Protein AF-A0AAE1YDY1-F1 (afdb_monomer_lite)

Foldseek 3Di:
DQPPQLQQSDHHDDLCCLCPVPPLNPVLVVVLPDDNVQQPPDDDAPVVSLVSNPVRDDPVVSVSSLLSSVLSVVVSVCCVPVVDDNDSVVSCVVRPPDPDDCNVVVPPPPPSVVVCCVPGPDDPDDD

pLDDT: mean 77.12, std 18.6, range [31.98, 95.12]

Sequence (127 aa):
MPPGCLLCGSEIEDSRHVILDCSFARQTWALSNIPWCKINCWNDSVADWLRSLKSSLDTEHFERATTVAWALWRHRNKVLFEQYATCLLLFYSKHFTSWNLNVLLSNLRCFKWVWIFLMFGGNLGGM

Structure (mmCIF, N/CA/C/O backbone):
data_AF-A0AAE1YDY1-F1
#
_entry.id   AF-A0AAE1YDY1-F1
#
loop_
_atom_site.group_PDB
_atom_site.id
_atom_site.type_symbol
_atom_site.label_atom_id
_atom_site.label_alt_id
_atom_site.label_comp_id
_atom_site.label_asym_id
_atom_site.label_entity_id
_atom_site.label_seq_id
_atom_site.pdbx_PDB_ins_code
_atom_site.Cartn_x
_atom_site.Cartn_y
_atom_site.Cartn_z
_atom_site.occupancy
_atom_site.B_iso_or_equiv
_atom_site.auth_seq_id
_atom_site.auth_comp_id
_atom_site.auth_asym_id
_atom_site.auth_atom_id
_atom_site.pdbx_PDB_model_num
ATOM 1 N N . MET A 1 1 ? -4.282 -1.663 22.339 1.00 54.34 1 MET A N 1
ATOM 2 C CA . MET A 1 1 ? -4.296 -1.795 20.866 1.00 54.34 1 MET A CA 1
ATOM 3 C C . MET A 1 1 ? -5.629 -2.426 20.487 1.00 54.34 1 MET A C 1
ATOM 5 O O . MET A 1 1 ? -6.069 -3.273 21.260 1.00 54.34 1 MET A O 1
ATOM 9 N N . PRO A 1 2 ? -6.317 -1.988 19.418 1.00 60.44 2 PRO A N 1
ATOM 10 C CA . PRO A 1 2 ? -7.547 -2.650 18.986 1.00 60.44 2 PRO A CA 1
ATOM 11 C C . PRO A 1 2 ? -7.269 -4.140 18.718 1.00 60.44 2 PRO A C 1
ATOM 13 O O . PRO A 1 2 ? -6.148 -4.466 18.324 1.00 60.44 2 PRO A O 1
ATOM 16 N N . PRO A 1 3 ? -8.246 -5.040 18.921 1.00 72.94 3 PRO A N 1
ATOM 17 C CA . PRO A 1 3 ? -8.044 -6.478 18.732 1.00 72.94 3 PRO A CA 1
ATOM 18 C C . PRO A 1 3 ? -7.831 -6.885 17.262 1.00 72.94 3 PRO A C 1
ATOM 20 O O . PRO A 1 3 ? -7.510 -8.038 17.002 1.00 72.94 3 PRO A O 1
ATOM 23 N N . GLY A 1 4 ? -7.981 -5.955 16.311 1.00 85.88 4 GLY A N 1
ATOM 24 C CA . GLY A 1 4 ? -7.781 -6.189 14.884 1.00 85.88 4 GLY A CA 1
ATOM 25 C C . GLY A 1 4 ? -7.454 -4.907 14.113 1.00 85.88 4 GLY A C 1
ATOM 26 O O . GLY A 1 4 ? -7.345 -3.821 14.687 1.00 85.88 4 GLY A O 1
ATOM 27 N N . CYS A 1 5 ? -7.285 -5.038 12.800 1.00 91.69 5 CYS A N 1
ATOM 28 C CA . CYS A 1 5 ? -6.908 -3.953 11.904 1.00 91.69 5 CYS A CA 1
ATOM 29 C C . CYS A 1 5 ? -7.930 -2.821 11.907 1.00 91.69 5 CYS A C 1
ATOM 31 O O . CYS A 1 5 ? -9.130 -3.038 11.761 1.00 91.69 5 CYS A O 1
ATOM 33 N N . LEU A 1 6 ? -7.439 -1.587 11.980 1.00 89.25 6 LEU A N 1
ATOM 34 C CA . LEU A 1 6 ? -8.277 -0.391 12.005 1.00 89.25 6 LEU A CA 1
ATOM 35 C C . LEU A 1 6 ? -9.062 -0.170 10.713 1.00 89.25 6 LEU A C 1
ATOM 37 O O . LEU A 1 6 ? -10.041 0.564 10.730 1.00 89.25 6 LEU A O 1
ATOM 41 N N . LEU A 1 7 ? -8.626 -0.767 9.600 1.00 90.75 7 LEU A N 1
ATOM 42 C CA . LEU A 1 7 ? -9.266 -0.605 8.297 1.00 90.75 7 LEU A CA 1
ATOM 43 C C . LEU A 1 7 ? -10.364 -1.643 8.035 1.00 90.75 7 LEU A C 1
ATOM 45 O O . LEU A 1 7 ? -11.422 -1.277 7.531 1.00 90.75 7 LEU A O 1
ATOM 49 N N . CYS A 1 8 ? -10.122 -2.923 8.344 1.00 91.94 8 CYS A N 1
ATOM 50 C CA . CYS A 1 8 ? -11.082 -4.006 8.079 1.00 91.94 8 CYS A CA 1
ATOM 51 C C . CYS A 1 8 ? -11.820 -4.514 9.323 1.00 91.94 8 CYS A C 1
ATOM 53 O O . CYS A 1 8 ? -12.866 -5.138 9.187 1.00 91.94 8 CYS A O 1
ATOM 55 N N . GLY A 1 9 ? -11.284 -4.272 10.520 1.00 88.81 9 GLY A N 1
ATOM 56 C CA . GLY A 1 9 ? -11.853 -4.708 11.794 1.00 88.81 9 GLY A CA 1
ATOM 57 C C . GLY A 1 9 ? -11.735 -6.205 12.101 1.00 88.81 9 GLY A C 1
ATOM 58 O O . GLY A 1 9 ? -12.293 -6.628 13.107 1.00 88.81 9 GLY A O 1
ATOM 59 N N . SER A 1 10 ? -11.066 -7.011 11.265 1.00 85.50 10 SER A N 1
ATOM 60 C CA . SER A 1 10 ? -11.101 -8.484 11.372 1.00 85.50 10 SER A CA 1
ATOM 61 C C . SER A 1 10 ? -9.784 -9.114 11.829 1.00 85.50 10 SER A C 1
ATOM 63 O O . SER A 1 10 ? -9.746 -9.764 12.866 1.00 85.50 10 SER A O 1
ATOM 65 N N . GLU A 1 11 ? -8.712 -8.937 11.059 1.00 88.00 11 GLU A N 1
ATOM 66 C CA . GLU A 1 11 ? -7.445 -9.653 11.268 1.00 88.00 11 GLU A CA 1
ATOM 67 C C . GLU A 1 11 ? -6.484 -8.879 12.171 1.00 88.00 11 GLU A C 1
ATOM 69 O O . GLU A 1 11 ? -6.612 -7.661 12.328 1.00 88.00 11 GLU A O 1
ATOM 74 N N . ILE A 1 12 ? -5.474 -9.571 12.707 1.00 88.69 12 ILE A N 1
ATOM 75 C CA . ILE A 1 12 ? -4.365 -8.931 13.422 1.00 88.69 12 ILE A CA 1
ATOM 76 C C . ILE A 1 12 ? -3.664 -7.944 12.487 1.00 88.69 12 ILE A C 1
ATOM 78 O O . ILE A 1 12 ? -3.386 -8.226 11.322 1.00 88.69 12 ILE A O 1
ATOM 82 N N . GLU A 1 13 ? -3.395 -6.754 13.012 1.00 88.94 13 GLU A N 1
ATOM 83 C CA . GLU A 1 13 ? -2.774 -5.697 12.236 1.00 88.94 13 GLU A CA 1
ATOM 84 C C . GLU A 1 13 ? -1.250 -5.826 12.221 1.00 88.94 13 GLU A C 1
ATOM 86 O O . GLU A 1 13 ? -0.595 -5.645 13.247 1.00 88.94 13 GLU A O 1
ATOM 91 N N . ASP A 1 14 ? -0.691 -6.037 11.032 1.00 89.75 14 ASP A N 1
ATOM 92 C CA . ASP A 1 14 ? 0.722 -5.821 10.736 1.00 89.75 14 ASP A CA 1
ATOM 93 C C . ASP A 1 14 ? 0.899 -5.013 9.434 1.00 89.75 14 ASP A C 1
ATOM 95 O O . ASP A 1 14 ? -0.067 -4.645 8.754 1.00 89.75 14 ASP A O 1
ATOM 99 N N . SER A 1 15 ? 2.146 -4.686 9.087 1.00 89.81 15 SER A N 1
ATOM 100 C CA . SER A 1 15 ? 2.444 -3.890 7.892 1.00 89.81 15 SER A CA 1
ATOM 101 C C . SER A 1 15 ? 2.015 -4.561 6.593 1.00 89.81 15 SER A C 1
ATOM 103 O O . SER A 1 15 ? 1.511 -3.876 5.700 1.00 89.81 15 SER A O 1
ATOM 105 N N . ARG A 1 16 ? 2.184 -5.881 6.488 1.00 91.88 16 ARG A N 1
ATOM 106 C CA . ARG A 1 16 ? 1.797 -6.636 5.299 1.00 91.88 16 ARG A CA 1
ATOM 107 C C . ARG A 1 16 ? 0.276 -6.672 5.182 1.00 91.88 16 ARG A C 1
ATOM 109 O O . ARG A 1 16 ? -0.253 -6.421 4.103 1.00 91.88 16 ARG A O 1
ATOM 116 N N . HIS A 1 17 ? -0.433 -6.874 6.285 1.00 92.94 17 HIS A N 1
ATOM 117 C CA . HIS A 1 17 ? -1.881 -6.833 6.333 1.00 92.94 17 HIS A CA 1
ATOM 118 C C . HIS A 1 17 ? -2.400 -5.469 5.878 1.00 92.94 17 HIS A C 1
ATOM 120 O O . HIS A 1 17 ? -3.151 -5.392 4.913 1.00 92.94 17 HIS A O 1
ATOM 126 N N . VAL A 1 18 ? -1.959 -4.371 6.498 1.00 92.81 18 VAL A N 1
ATOM 127 C CA . VAL A 1 18 ? -2.446 -3.019 6.159 1.00 92.81 18 VAL A CA 1
ATOM 128 C C . VAL A 1 18 ? -2.201 -2.664 4.689 1.00 92.81 18 VAL A C 1
ATOM 130 O O . VAL A 1 18 ? -3.020 -1.967 4.089 1.00 92.81 18 VAL A O 1
ATOM 133 N N . ILE A 1 19 ? -1.096 -3.133 4.102 1.00 93.50 19 ILE A N 1
ATOM 134 C CA . ILE A 1 19 ? -0.709 -2.774 2.733 1.00 93.50 19 ILE A CA 1
ATOM 135 C C . ILE A 1 19 ? -1.234 -3.766 1.686 1.00 93.50 19 ILE A C 1
ATOM 137 O O . ILE A 1 19 ? -1.532 -3.334 0.576 1.00 93.50 19 ILE A O 1
ATOM 141 N N . LEU A 1 20 ? -1.382 -5.056 1.997 1.00 94.19 20 LEU A N 1
ATOM 142 C CA . LEU A 1 20 ? -1.731 -6.111 1.036 1.00 94.19 20 LEU A CA 1
ATOM 143 C C . LEU A 1 20 ? -2.942 -6.946 1.464 1.00 94.19 20 LEU A C 1
ATOM 145 O O . LEU A 1 20 ? -3.917 -7.029 0.715 1.00 94.19 20 LEU A O 1
ATOM 149 N N . ASP A 1 2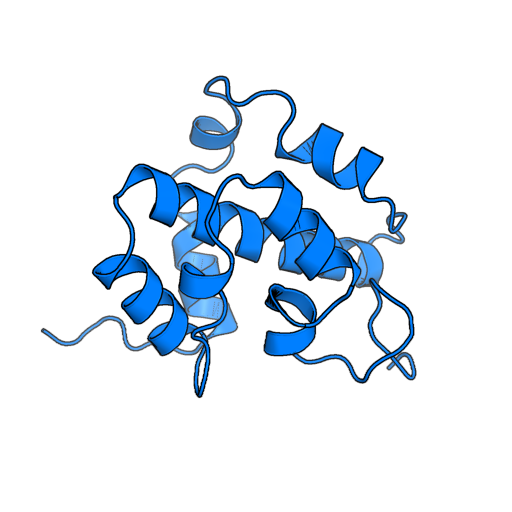1 ? -2.895 -7.571 2.643 1.00 94.12 21 ASP A N 1
ATOM 150 C CA . ASP A 1 21 ? -3.862 -8.624 2.998 1.00 94.12 21 ASP A CA 1
ATOM 151 C C . ASP A 1 21 ? -5.166 -8.092 3.618 1.00 94.12 21 ASP A C 1
ATOM 153 O O . ASP A 1 21 ? -6.128 -8.834 3.818 1.00 94.12 21 ASP A O 1
ATOM 157 N N . CYS A 1 22 ? -5.251 -6.801 3.907 1.00 95.12 22 CYS A N 1
ATOM 158 C CA . CYS A 1 22 ? -6.469 -6.160 4.370 1.00 95.12 22 CYS A CA 1
ATOM 159 C C . CYS A 1 22 ? -7.515 -6.170 3.250 1.00 95.12 22 CYS A C 1
ATOM 161 O O . CYS A 1 22 ? -7.213 -5.868 2.096 1.00 95.12 22 CYS A O 1
ATOM 163 N N . SER A 1 23 ? -8.778 -6.471 3.568 1.00 94.75 23 SER A N 1
ATOM 164 C CA . SER A 1 23 ? -9.866 -6.410 2.579 1.00 94.75 23 SER A CA 1
ATOM 165 C C . SER A 1 23 ? -9.987 -5.017 1.947 1.00 94.75 23 SER A C 1
ATOM 167 O O . SER A 1 23 ? -10.193 -4.911 0.738 1.00 94.75 23 SER A O 1
ATOM 169 N N . PHE A 1 24 ? -9.759 -3.961 2.734 1.00 94.50 24 PHE A N 1
ATOM 170 C CA . PHE A 1 24 ? -9.672 -2.578 2.261 1.00 94.50 24 PHE A CA 1
ATOM 171 C C . PHE A 1 24 ? -8.493 -2.370 1.295 1.00 94.50 24 PHE A C 1
ATOM 173 O O . PHE A 1 24 ? -8.643 -1.732 0.249 1.00 94.50 24 PHE A O 1
ATOM 180 N N . ALA A 1 25 ? -7.327 -2.942 1.612 1.00 94.69 25 ALA A N 1
ATOM 181 C CA . ALA A 1 25 ? -6.150 -2.879 0.751 1.00 94.69 25 ALA A CA 1
ATOM 182 C C . ALA A 1 25 ? -6.383 -3.613 -0.573 1.00 94.69 25 ALA A C 1
ATOM 184 O O . ALA A 1 25 ? -6.170 -3.030 -1.632 1.00 94.69 25 ALA A O 1
ATOM 185 N N . ARG A 1 26 ? -6.913 -4.842 -0.543 1.00 94.88 26 ARG A N 1
ATOM 186 C CA . ARG A 1 26 ? -7.246 -5.608 -1.756 1.00 94.88 26 ARG A CA 1
ATOM 187 C C . ARG A 1 26 ? -8.200 -4.854 -2.681 1.00 94.88 26 ARG A C 1
ATOM 189 O O . ARG A 1 26 ? -7.967 -4.809 -3.886 1.00 94.88 26 ARG A O 1
ATOM 196 N N . GLN A 1 27 ? -9.242 -4.230 -2.128 1.00 94.19 27 GLN A N 1
ATOM 197 C CA . GLN A 1 27 ? -10.168 -3.407 -2.915 1.00 94.19 27 GLN A CA 1
ATOM 198 C C . GLN A 1 27 ? -9.465 -2.180 -3.509 1.00 94.19 27 GLN A C 1
ATOM 200 O O . GLN A 1 27 ? -9.665 -1.858 -4.676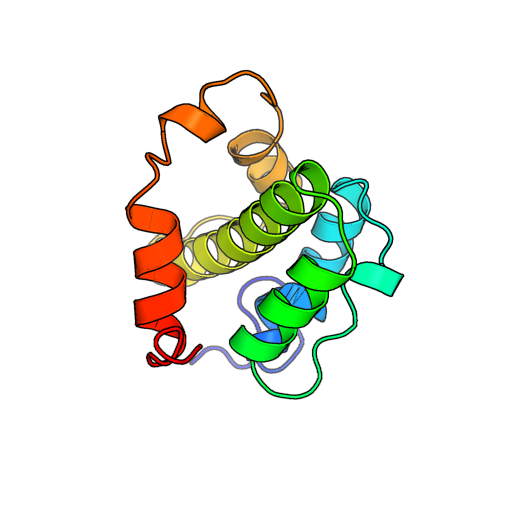 1.00 94.19 27 GLN A O 1
ATOM 205 N N . THR A 1 28 ? -8.585 -1.534 -2.742 1.00 93.12 28 THR A N 1
ATOM 206 C CA . THR A 1 28 ? -7.768 -0.420 -3.239 1.00 93.12 28 THR A CA 1
ATOM 207 C C . THR A 1 28 ? -6.866 -0.848 -4.401 1.00 93.12 28 THR A C 1
ATOM 209 O O . THR A 1 28 ? -6.805 -0.157 -5.418 1.00 93.12 28 THR A O 1
ATOM 212 N N . TRP A 1 29 ? -6.197 -1.998 -4.292 1.00 94.44 29 TRP A N 1
ATOM 213 C CA . TRP A 1 29 ? -5.352 -2.530 -5.361 1.00 94.44 29 TRP A CA 1
ATOM 214 C C . TRP A 1 29 ? -6.154 -2.892 -6.608 1.00 94.44 29 TRP A C 1
ATOM 216 O O . TRP A 1 29 ? -5.711 -2.572 -7.711 1.00 94.44 29 TRP A O 1
ATOM 226 N N . ALA A 1 30 ? -7.354 -3.455 -6.455 1.00 92.25 30 ALA A N 1
ATOM 227 C CA . ALA A 1 30 ? -8.250 -3.732 -7.578 1.00 92.25 30 ALA A CA 1
ATOM 228 C C . ALA A 1 30 ? -8.617 -2.461 -8.373 1.00 92.25 30 ALA A C 1
ATOM 230 O O . ALA A 1 30 ? -8.769 -2.520 -9.589 1.00 92.25 30 ALA A O 1
ATOM 231 N N . LEU A 1 31 ? -8.685 -1.300 -7.711 1.00 90.12 31 LEU A N 1
ATOM 232 C CA . LEU A 1 31 ? -8.965 -0.000 -8.339 1.00 90.12 31 LEU A CA 1
ATOM 233 C C . LEU A 1 31 ? -7.715 0.724 -8.875 1.00 90.12 31 LEU A C 1
ATOM 235 O O . LEU A 1 31 ? -7.830 1.799 -9.466 1.00 90.12 31 LEU A O 1
ATOM 239 N N . SER A 1 32 ? -6.516 0.178 -8.651 1.00 87.56 32 SER A N 1
ATOM 240 C CA . SER A 1 32 ? -5.249 0.832 -9.012 1.00 87.56 32 SER A CA 1
ATOM 241 C C . SER A 1 32 ? -4.834 0.627 -10.473 1.00 87.56 32 SER A C 1
ATOM 243 O O . SER A 1 32 ? -3.970 1.353 -10.965 1.00 87.56 32 SER A O 1
ATOM 245 N N . ASN A 1 33 ? -5.450 -0.331 -11.175 1.00 87.88 33 ASN A N 1
ATOM 246 C CA . ASN A 1 33 ? -5.036 -0.795 -12.505 1.00 87.88 33 ASN A CA 1
ATOM 247 C C . ASN A 1 33 ? -3.627 -1.431 -12.543 1.00 87.88 33 ASN A C 1
ATOM 249 O O . ASN A 1 33 ? -2.997 -1.469 -13.594 1.00 87.88 33 ASN A O 1
ATOM 253 N N . ILE A 1 34 ? -3.118 -1.934 -11.411 1.00 91.06 34 ILE A N 1
ATOM 254 C CA . ILE A 1 34 ? -1.879 -2.721 -11.360 1.00 91.06 34 ILE A CA 1
ATOM 255 C C . ILE A 1 34 ? -2.249 -4.202 -11.186 1.00 91.06 34 ILE A C 1
ATOM 257 O O . ILE A 1 34 ? -3.027 -4.521 -10.282 1.00 91.06 34 ILE A O 1
ATOM 261 N N . PRO A 1 35 ? -1.704 -5.129 -11.998 1.00 92.44 35 PRO A N 1
ATOM 262 C CA . PRO A 1 35 ? -1.986 -6.552 -11.844 1.00 92.44 35 PRO A CA 1
ATOM 263 C C . PRO A 1 35 ? -1.623 -7.061 -10.444 1.00 92.44 35 PRO A C 1
ATOM 265 O O . PRO A 1 35 ? -0.490 -6.897 -9.989 1.00 92.44 35 PRO A O 1
ATOM 268 N N . TRP A 1 36 ? -2.557 -7.745 -9.776 1.00 93.06 36 TRP A N 1
ATOM 269 C CA . TRP A 1 36 ? -2.352 -8.262 -8.415 1.00 93.06 36 TRP A CA 1
ATOM 270 C C . TRP A 1 36 ? -1.112 -9.160 -8.291 1.00 93.06 36 TRP A C 1
ATOM 272 O O . TRP A 1 36 ? -0.386 -9.080 -7.303 1.00 93.06 36 TRP A O 1
ATOM 282 N N . CYS A 1 37 ? -0.811 -9.960 -9.320 1.00 92.00 37 CYS A N 1
ATOM 283 C CA . CYS A 1 37 ? 0.367 -10.834 -9.353 1.00 92.00 37 CYS A CA 1
ATOM 284 C C . CYS A 1 37 ? 1.705 -10.080 -9.277 1.00 92.00 37 CYS A C 1
ATOM 286 O O . CYS A 1 37 ? 2.699 -10.659 -8.852 1.00 92.00 37 CYS A O 1
ATOM 288 N N . LYS A 1 38 ? 1.741 -8.799 -9.663 1.00 91.19 38 LYS A N 1
ATOM 289 C CA . LYS A 1 38 ? 2.930 -7.946 -9.531 1.00 91.19 38 LYS A CA 1
ATOM 290 C C . LYS A 1 38 ? 3.085 -7.392 -8.119 1.00 91.19 38 LYS A C 1
ATOM 292 O O . LYS A 1 38 ? 4.200 -7.142 -7.684 1.00 91.19 38 LYS A O 1
ATOM 297 N N . ILE A 1 39 ? 1.968 -7.208 -7.420 1.00 93.31 39 ILE A N 1
ATOM 298 C CA . ILE A 1 39 ? 1.907 -6.573 -6.105 1.00 93.31 39 ILE A CA 1
ATOM 299 C C . ILE A 1 39 ? 2.061 -7.591 -4.970 1.00 93.31 39 ILE A C 1
ATOM 301 O O . ILE A 1 39 ? 2.749 -7.314 -3.990 1.00 93.31 39 ILE A O 1
ATOM 305 N N . ASN A 1 4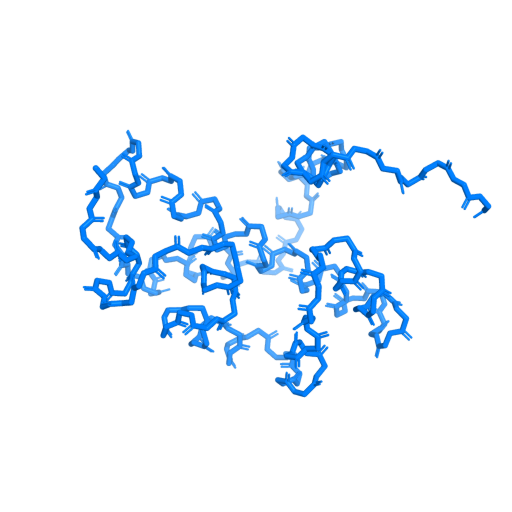0 ? 1.472 -8.781 -5.098 1.00 92.44 40 ASN A N 1
ATOM 306 C CA . ASN A 1 40 ? 1.483 -9.821 -4.066 1.00 92.44 40 ASN A CA 1
ATOM 307 C C . ASN A 1 40 ? 2.780 -10.656 -4.061 1.00 92.44 40 ASN A C 1
ATOM 309 O O . ASN A 1 40 ? 2.741 -11.882 -4.100 1.00 92.44 40 ASN A O 1
ATOM 313 N N . CYS A 1 41 ? 3.931 -9.983 -4.058 1.00 87.81 41 CYS A N 1
ATOM 314 C CA . CYS A 1 41 ? 5.268 -10.589 -4.041 1.00 87.81 41 CYS A CA 1
ATOM 315 C C . CYS A 1 41 ? 6.056 -10.276 -2.757 1.00 87.81 41 CYS A C 1
ATOM 317 O O . CYS A 1 41 ? 7.253 -10.537 -2.674 1.00 87.81 41 CYS A O 1
ATOM 319 N N . TRP A 1 42 ? 5.405 -9.677 -1.759 1.00 88.88 42 TRP A N 1
ATOM 320 C CA . TRP A 1 42 ? 6.030 -9.388 -0.473 1.00 88.88 42 TRP A CA 1
ATOM 321 C C . TRP A 1 42 ? 6.238 -10.703 0.283 1.00 88.88 42 TRP A C 1
ATOM 323 O O . TRP A 1 42 ? 5.267 -11.386 0.571 1.00 88.88 42 TRP A O 1
ATOM 333 N N . ASN A 1 43 ? 7.474 -11.058 0.622 1.00 79.50 43 ASN A N 1
ATOM 334 C CA . ASN A 1 43 ? 7.756 -12.241 1.446 1.00 79.50 43 ASN A CA 1
ATOM 335 C C . ASN A 1 43 ? 8.369 -11.849 2.790 1.00 79.50 43 ASN A C 1
ATOM 337 O O . ASN A 1 43 ? 7.838 -12.226 3.827 1.00 79.50 43 ASN A O 1
ATOM 341 N N . ASP A 1 44 ? 9.411 -11.017 2.756 1.00 80.12 44 ASP A N 1
ATOM 342 C CA . ASP A 1 44 ? 10.200 -10.689 3.944 1.00 80.12 44 ASP A CA 1
ATOM 343 C C . ASP A 1 44 ? 9.947 -9.244 4.393 1.00 80.12 44 ASP A C 1
ATOM 345 O O . ASP A 1 44 ? 9.015 -8.949 5.146 1.00 80.12 44 ASP A O 1
ATOM 349 N N . SER A 1 45 ? 10.754 -8.309 3.890 1.00 86.06 45 SER A N 1
ATOM 350 C CA . SER A 1 45 ? 10.693 -6.903 4.265 1.00 86.06 45 SER A CA 1
ATOM 351 C C . SER A 1 45 ? 9.986 -6.045 3.218 1.00 86.06 45 SER A C 1
ATOM 353 O O . SER A 1 45 ? 9.896 -6.371 2.031 1.00 86.06 45 SER A O 1
ATOM 355 N N . VAL A 1 46 ? 9.540 -4.868 3.652 1.00 83.50 46 VAL A N 1
ATOM 356 C CA . VAL A 1 46 ? 8.945 -3.860 2.761 1.00 83.50 46 VAL A CA 1
ATOM 357 C C . VAL A 1 46 ? 9.983 -3.341 1.775 1.00 83.50 46 VAL A C 1
ATOM 359 O O . VAL A 1 46 ? 9.650 -3.025 0.637 1.00 83.50 46 VAL A O 1
ATOM 362 N N . ALA A 1 47 ? 11.250 -3.269 2.192 1.00 85.38 47 ALA A N 1
ATOM 363 C CA . ALA A 1 47 ? 12.348 -2.856 1.331 1.00 85.38 47 ALA A CA 1
ATOM 364 C C . ALA A 1 47 ? 12.563 -3.860 0.187 1.00 85.38 47 ALA A C 1
ATOM 366 O O . ALA A 1 47 ? 12.706 -3.452 -0.967 1.00 85.38 47 ALA A O 1
ATOM 367 N N . ASP A 1 48 ? 12.516 -5.161 0.482 1.00 88.19 48 ASP A N 1
ATOM 368 C CA . ASP A 1 48 ? 12.647 -6.216 -0.529 1.00 88.19 48 ASP A CA 1
ATOM 369 C C . ASP A 1 48 ? 11.434 -6.268 -1.451 1.00 88.19 48 ASP A C 1
ATOM 371 O O . ASP A 1 48 ? 11.579 -6.419 -2.668 1.00 88.19 48 ASP A O 1
ATOM 375 N N . TRP A 1 49 ? 10.242 -6.038 -0.900 1.00 91.75 49 TRP A N 1
ATOM 376 C CA . TRP A 1 49 ? 9.033 -5.866 -1.692 1.00 91.75 49 TRP A CA 1
ATOM 377 C C . TRP A 1 49 ? 9.141 -4.669 -2.643 1.00 91.75 49 TRP A C 1
ATOM 379 O O . TRP A 1 49 ? 8.946 -4.826 -3.845 1.00 91.75 49 TRP A O 1
ATOM 389 N N . LEU A 1 50 ? 9.546 -3.490 -2.160 1.00 89.94 50 LEU A N 1
ATOM 390 C CA . LEU A 1 50 ? 9.755 -2.302 -2.995 1.00 89.94 50 LEU A CA 1
ATOM 391 C C . LEU A 1 50 ? 10.811 -2.536 -4.082 1.00 89.94 50 LEU A C 1
ATOM 393 O O . LEU A 1 50 ? 10.628 -2.099 -5.219 1.00 89.94 50 LEU A O 1
ATOM 397 N N . ARG A 1 51 ? 11.897 -3.249 -3.764 1.00 89.25 51 ARG A N 1
ATOM 398 C CA . ARG A 1 51 ? 12.922 -3.628 -4.747 1.00 89.25 51 ARG A CA 1
ATOM 399 C C . ARG A 1 51 ? 12.348 -4.558 -5.820 1.00 89.25 51 ARG A C 1
ATOM 401 O O . ARG A 1 51 ? 12.627 -4.356 -6.999 1.00 89.25 51 ARG A O 1
ATOM 408 N N . SER A 1 52 ? 11.502 -5.507 -5.423 1.00 91.69 52 SER A N 1
ATOM 409 C CA . SER A 1 52 ? 10.808 -6.436 -6.327 1.00 91.69 52 SER A CA 1
ATOM 410 C C . SER A 1 52 ? 9.769 -5.734 -7.207 1.00 91.69 52 SER A C 1
ATOM 412 O O . SER A 1 52 ? 9.623 -6.051 -8.387 1.00 91.69 52 SER A O 1
ATOM 414 N N . LEU A 1 53 ? 9.071 -4.727 -6.679 1.00 91.69 53 LEU A N 1
ATOM 415 C CA . LEU A 1 53 ? 8.189 -3.876 -7.478 1.00 91.69 53 LEU A CA 1
ATOM 416 C C . LEU A 1 53 ? 8.989 -3.077 -8.509 1.00 91.69 53 LEU A C 1
ATOM 418 O O . LEU A 1 53 ? 8.625 -3.058 -9.680 1.00 91.69 53 LEU A O 1
ATOM 422 N N . LYS A 1 54 ? 10.104 -2.464 -8.093 1.00 90.06 54 LYS A N 1
ATOM 423 C CA . LYS A 1 54 ? 10.964 -1.660 -8.973 1.00 90.06 54 LYS A CA 1
ATOM 424 C C . LYS A 1 54 ? 11.568 -2.480 -10.116 1.00 90.06 54 LYS A C 1
ATOM 426 O O . LYS A 1 54 ? 11.777 -1.940 -11.194 1.00 90.06 54 LYS A O 1
ATOM 431 N N . SER A 1 55 ? 11.867 -3.759 -9.889 1.00 92.31 55 SER A N 1
ATOM 432 C CA . SER A 1 55 ? 12.407 -4.641 -10.930 1.00 92.31 55 SER A CA 1
ATOM 433 C C . SER A 1 55 ? 11.341 -5.207 -11.874 1.00 92.31 55 SER A C 1
ATOM 435 O O . SER A 1 55 ? 11.680 -5.644 -12.970 1.00 92.31 55 SER A O 1
ATOM 437 N N . SER A 1 56 ? 10.066 -5.225 -11.469 1.00 93.06 56 SER A N 1
ATOM 438 C CA . SER A 1 56 ? 8.997 -5.934 -12.190 1.00 93.06 56 SER A CA 1
ATOM 439 C C . SER A 1 56 ? 7.936 -5.038 -12.836 1.00 93.06 56 SER A C 1
ATOM 441 O O . SER A 1 56 ? 7.140 -5.548 -13.640 1.00 93.06 56 SER A O 1
ATOM 443 N N . LEU A 1 57 ? 7.917 -3.750 -12.487 1.00 92.31 57 LEU A N 1
ATOM 444 C CA . LEU A 1 57 ? 7.014 -2.715 -12.989 1.00 92.31 57 LEU A CA 1
ATOM 445 C C . LEU A 1 57 ? 7.792 -1.652 -13.772 1.00 92.31 57 LEU A C 1
ATOM 447 O O . LEU A 1 57 ? 8.959 -1.388 -13.487 1.00 92.31 57 LEU A O 1
ATOM 451 N N . ASP A 1 58 ? 7.128 -1.006 -14.730 1.00 91.81 58 ASP A N 1
ATOM 452 C CA . ASP A 1 58 ? 7.644 0.238 -15.301 1.00 91.81 58 ASP A CA 1
ATOM 453 C C . ASP A 1 58 ? 7.573 1.391 -14.281 1.00 91.81 58 ASP A C 1
ATOM 455 O O . ASP A 1 58 ? 6.984 1.274 -13.200 1.00 91.81 58 ASP A O 1
ATOM 459 N N . THR A 1 59 ? 8.191 2.523 -14.622 1.00 84.88 59 THR A N 1
ATOM 460 C CA . THR A 1 59 ? 8.264 3.695 -13.740 1.00 84.88 59 THR A CA 1
ATOM 461 C C . THR A 1 59 ? 6.883 4.189 -13.307 1.00 84.88 59 THR A C 1
ATOM 463 O O . THR A 1 59 ? 6.697 4.491 -12.130 1.00 84.88 59 THR A O 1
ATOM 466 N N . GLU A 1 60 ? 5.904 4.239 -14.216 1.00 85.38 60 GLU A N 1
ATOM 467 C CA . GLU A 1 60 ? 4.563 4.743 -13.901 1.00 85.38 60 GLU A CA 1
ATOM 468 C C . GLU A 1 60 ? 3.847 3.816 -12.911 1.00 85.38 60 GLU A C 1
ATOM 470 O O . GLU A 1 60 ? 3.334 4.262 -11.881 1.00 85.38 60 GLU A O 1
ATOM 475 N N . HIS A 1 61 ? 3.847 2.510 -13.177 1.00 88.19 61 HIS A N 1
ATOM 476 C CA . HIS A 1 61 ? 3.224 1.523 -12.305 1.00 88.19 61 HIS A CA 1
ATOM 477 C C . HIS A 1 61 ? 3.946 1.421 -10.959 1.00 88.19 61 HIS A C 1
ATOM 479 O O . HIS A 1 61 ? 3.289 1.225 -9.937 1.00 88.19 61 HIS A O 1
ATOM 485 N N . PHE A 1 62 ? 5.268 1.596 -10.918 1.00 87.44 62 PHE A N 1
ATOM 486 C CA . PHE A 1 62 ? 6.025 1.641 -9.668 1.00 87.44 62 PHE A CA 1
ATOM 487 C C . PHE A 1 62 ? 5.675 2.879 -8.825 1.00 87.44 62 PHE A C 1
ATOM 489 O O . PHE A 1 62 ? 5.389 2.766 -7.628 1.00 87.44 62 PHE A O 1
ATOM 496 N N . GLU A 1 63 ? 5.632 4.067 -9.433 1.00 84.88 63 GLU A N 1
ATOM 497 C CA . GLU A 1 63 ? 5.192 5.298 -8.761 1.00 84.88 63 GLU A CA 1
ATOM 498 C C . GLU A 1 63 ? 3.750 5.179 -8.258 1.00 84.88 63 GLU A C 1
ATOM 500 O O . GLU A 1 63 ? 3.413 5.625 -7.153 1.00 84.88 63 GLU A O 1
ATOM 505 N N . ARG A 1 64 ? 2.895 4.521 -9.039 1.00 84.94 64 ARG A N 1
ATOM 506 C CA . ARG A 1 64 ? 1.519 4.229 -8.659 1.00 84.94 64 ARG A CA 1
ATOM 507 C C . ARG A 1 64 ? 1.451 3.266 -7.475 1.00 84.94 64 ARG A C 1
ATOM 509 O O . ARG A 1 64 ? 0.786 3.579 -6.489 1.00 84.94 64 ARG A O 1
ATOM 516 N N . ALA A 1 65 ? 2.172 2.147 -7.526 1.00 90.94 65 ALA A N 1
ATOM 517 C CA . ALA A 1 65 ? 2.195 1.143 -6.465 1.00 90.94 65 ALA A CA 1
ATOM 518 C C . ALA A 1 65 ? 2.686 1.731 -5.138 1.00 90.94 65 ALA A C 1
ATOM 520 O O . ALA A 1 65 ? 2.047 1.574 -4.098 1.00 90.94 65 ALA A O 1
ATOM 521 N N . THR A 1 66 ? 3.782 2.488 -5.179 1.00 88.19 66 THR A N 1
ATOM 522 C CA . THR A 1 66 ? 4.324 3.171 -3.996 1.00 88.19 66 THR A CA 1
ATOM 523 C C . THR A 1 66 ? 3.359 4.219 -3.442 1.00 88.19 66 THR A C 1
ATOM 525 O O . THR A 1 66 ? 3.226 4.355 -2.225 1.00 88.19 66 THR A O 1
ATOM 528 N N . THR A 1 67 ? 2.630 4.926 -4.311 1.00 86.06 67 THR A N 1
ATOM 529 C CA . THR A 1 67 ? 1.585 5.874 -3.895 1.00 86.06 67 THR A CA 1
ATOM 530 C C . THR A 1 67 ? 0.420 5.170 -3.206 1.00 86.06 67 THR A C 1
ATOM 532 O O . THR A 1 67 ? -0.027 5.642 -2.163 1.00 86.06 67 THR A O 1
ATOM 535 N N . VAL A 1 68 ? -0.047 4.040 -3.745 1.00 90.44 68 VAL A N 1
ATOM 536 C CA . VAL A 1 68 ? -1.120 3.236 -3.140 1.00 90.44 68 VAL A CA 1
ATOM 537 C C . VAL A 1 68 ? -0.701 2.715 -1.767 1.00 90.44 68 VAL A C 1
ATOM 539 O O . VAL A 1 68 ? -1.423 2.926 -0.794 1.00 90.44 68 VAL A O 1
ATOM 542 N N . ALA A 1 69 ? 0.487 2.116 -1.665 1.00 91.56 69 ALA A N 1
ATOM 543 C CA . ALA A 1 69 ? 1.018 1.588 -0.410 1.00 91.56 69 ALA A CA 1
ATOM 544 C C . ALA A 1 69 ? 1.126 2.673 0.675 1.00 91.56 69 ALA A C 1
ATOM 546 O O . ALA A 1 69 ? 0.663 2.494 1.802 1.00 91.56 69 ALA A O 1
ATOM 547 N N . TRP A 1 70 ? 1.678 3.836 0.313 1.00 88.56 70 TRP A N 1
ATOM 548 C CA . TRP A 1 70 ? 1.761 4.990 1.207 1.00 88.56 70 TRP A CA 1
ATOM 549 C C . TRP A 1 70 ? 0.379 5.503 1.617 1.00 88.56 70 TRP A C 1
ATOM 551 O O . TRP A 1 70 ? 0.155 5.806 2.789 1.00 88.56 70 TRP A O 1
ATOM 561 N N . ALA A 1 71 ? -0.558 5.604 0.671 1.00 88.50 71 ALA A N 1
ATOM 562 C CA . ALA A 1 71 ? -1.899 6.099 0.944 1.00 88.50 71 ALA A CA 1
ATOM 563 C C . ALA A 1 71 ? -2.642 5.174 1.917 1.00 88.50 71 ALA A C 1
ATOM 565 O O . ALA A 1 71 ? -3.230 5.675 2.875 1.00 88.50 71 ALA A O 1
ATOM 566 N N . LEU A 1 72 ? -2.556 3.852 1.729 1.00 91.00 72 LEU A N 1
ATOM 567 C CA . LEU A 1 72 ? -3.131 2.853 2.637 1.00 91.00 72 LEU A CA 1
ATOM 568 C C . LEU A 1 72 ? -2.608 3.024 4.061 1.00 91.00 72 LEU A C 1
ATOM 570 O O . LEU A 1 72 ? -3.390 3.192 5.001 1.00 91.00 72 LEU A O 1
ATOM 574 N N . TRP A 1 73 ? -1.286 3.072 4.217 1.00 90.81 73 TRP A N 1
ATOM 575 C CA . TRP A 1 73 ? -0.688 3.254 5.530 1.00 90.81 73 TRP A CA 1
ATOM 576 C C . TRP A 1 73 ? -1.065 4.599 6.160 1.00 90.81 73 TRP A C 1
ATOM 578 O O . TRP A 1 73 ? -1.455 4.671 7.328 1.00 90.81 73 TRP A O 1
ATOM 588 N N . ARG A 1 74 ? -0.975 5.692 5.394 1.00 86.25 74 ARG A N 1
ATOM 589 C CA . ARG A 1 74 ? -1.340 7.027 5.879 1.00 86.25 74 ARG A CA 1
ATOM 590 C C . ARG A 1 74 ? -2.801 7.075 6.305 1.00 86.25 74 ARG A C 1
ATOM 592 O O . ARG A 1 74 ? -3.105 7.691 7.321 1.00 86.25 74 ARG A O 1
ATOM 599 N N . HIS A 1 75 ? -3.696 6.444 5.551 1.00 89.06 75 HIS A N 1
ATOM 600 C CA . HIS A 1 75 ? -5.106 6.372 5.903 1.00 89.06 75 HIS A CA 1
ATOM 601 C C . HIS A 1 75 ? -5.306 5.610 7.211 1.00 89.06 75 HIS A C 1
ATOM 603 O O . HIS A 1 75 ? -5.948 6.148 8.107 1.00 89.06 75 HIS A O 1
ATOM 609 N N . ARG A 1 76 ? -4.662 4.448 7.387 1.00 90.75 76 ARG A N 1
ATOM 610 C CA . ARG A 1 76 ? -4.654 3.725 8.670 1.00 90.75 76 ARG A CA 1
ATOM 611 C C . ARG A 1 76 ? -4.182 4.613 9.820 1.00 90.75 76 ARG A C 1
ATOM 613 O O . ARG A 1 76 ? -4.824 4.653 10.864 1.00 90.75 76 ARG A O 1
ATOM 620 N N . ASN A 1 77 ? 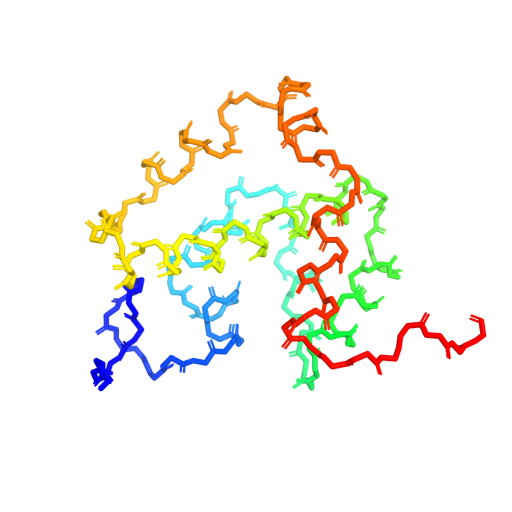-3.101 5.369 9.635 1.00 89.19 77 ASN A N 1
ATOM 621 C CA . ASN A 1 77 ? -2.611 6.289 10.664 1.00 89.19 77 ASN A CA 1
ATOM 622 C C . ASN A 1 77 ? -3.619 7.403 10.979 1.00 89.19 77 ASN A C 1
ATOM 624 O O . ASN A 1 77 ? -3.803 7.747 12.141 1.00 89.19 77 ASN A O 1
ATOM 628 N N . LYS A 1 78 ? -4.322 7.933 9.978 1.00 86.69 78 LYS A N 1
ATOM 629 C CA . LYS A 1 78 ? -5.397 8.906 10.206 1.00 86.69 78 LYS A CA 1
ATOM 630 C C . LYS A 1 78 ? -6.600 8.312 10.932 1.00 86.69 78 LYS A C 1
ATOM 632 O O . LYS A 1 78 ? -7.202 8.993 11.751 1.00 86.69 78 LYS A O 1
ATOM 637 N N . VAL A 1 79 ? -6.952 7.057 10.667 1.00 87.44 79 VAL A N 1
ATOM 638 C CA . VAL A 1 79 ? -7.995 6.361 11.438 1.00 87.44 79 VAL A CA 1
ATOM 639 C C . VAL A 1 79 ? -7.560 6.237 12.902 1.00 87.44 79 VAL A C 1
ATOM 641 O O . VAL A 1 79 ? -8.346 6.540 13.794 1.00 87.44 79 VAL A O 1
ATOM 644 N N . LEU A 1 80 ? -6.291 5.890 13.149 1.00 86.81 80 LEU A N 1
ATOM 645 C CA . LEU A 1 80 ? -5.734 5.757 14.499 1.00 86.81 80 LEU A CA 1
ATOM 646 C C . LEU A 1 80 ? -5.691 7.081 15.281 1.00 86.81 80 LEU A C 1
ATOM 648 O O . LEU A 1 80 ? -6.045 7.098 16.456 1.00 86.81 80 LEU A O 1
ATOM 652 N N . PHE A 1 81 ? -5.224 8.169 14.660 1.00 85.25 81 PHE A N 1
ATOM 653 C CA . PHE A 1 81 ? -4.914 9.423 15.365 1.00 85.25 81 PHE A CA 1
ATOM 654 C C . PHE A 1 81 ? -5.948 10.539 15.170 1.00 85.25 81 PHE A C 1
ATOM 656 O O . PHE A 1 81 ? -6.042 11.432 16.005 1.00 85.25 81 PHE A O 1
ATOM 663 N N . GLU A 1 82 ? -6.717 10.509 14.081 1.00 84.25 82 GLU A N 1
ATOM 664 C CA . GLU A 1 82 ? -7.606 11.604 13.659 1.00 84.25 82 GLU A CA 1
ATOM 665 C C . GLU A 1 82 ? -9.081 11.161 13.526 1.00 84.25 82 GLU A C 1
ATOM 667 O O . GLU A 1 82 ? -9.893 11.919 13.003 1.00 84.25 82 GLU A O 1
ATOM 672 N N . GLN A 1 83 ? -9.442 9.942 13.960 1.00 76.00 83 GLN A N 1
ATOM 673 C CA . GLN A 1 83 ? -10.806 9.376 13.877 1.00 76.00 83 GLN A CA 1
ATOM 674 C C . GLN A 1 83 ? -11.422 9.429 12.465 1.00 76.00 83 GLN A C 1
ATOM 676 O O . GLN A 1 83 ? -12.625 9.631 12.286 1.00 76.00 83 GLN A O 1
ATOM 681 N N . TYR A 1 84 ? -10.599 9.257 11.427 1.00 78.94 84 TYR A N 1
ATOM 682 C CA . TYR A 1 84 ? -11.099 9.212 10.053 1.00 78.94 84 TYR A CA 1
ATOM 683 C C . TYR A 1 84 ? -12.030 8.014 9.828 1.00 78.94 84 TYR A C 1
ATOM 685 O O . TYR A 1 84 ? -11.790 6.921 10.334 1.00 78.94 84 TYR A O 1
ATOM 693 N N . ALA A 1 85 ? -13.053 8.206 8.992 1.00 75.88 85 ALA A N 1
ATOM 694 C CA . ALA A 1 85 ? -13.918 7.119 8.551 1.00 75.88 85 ALA A CA 1
ATOM 695 C C . ALA A 1 85 ? -13.182 6.168 7.593 1.00 75.88 85 ALA A C 1
ATOM 697 O O . ALA A 1 85 ? -12.538 6.608 6.634 1.00 75.88 85 ALA A O 1
ATOM 698 N N . THR A 1 86 ? -13.357 4.865 7.807 1.00 76.38 86 THR A N 1
ATOM 699 C CA . THR A 1 86 ? -12.901 3.779 6.932 1.00 76.38 86 THR A CA 1
ATOM 700 C C . THR A 1 86 ? -13.852 3.615 5.749 1.00 76.38 86 THR A C 1
ATOM 702 O O . THR A 1 86 ? -14.675 2.708 5.681 1.00 76.38 86 THR A O 1
ATOM 705 N N . CYS A 1 87 ? -13.781 4.535 4.791 1.00 79.00 87 CYS A N 1
ATOM 706 C CA . CYS A 1 87 ? -14.634 4.504 3.607 1.00 79.00 87 CYS A CA 1
ATOM 707 C C . CYS A 1 87 ? -13.784 4.514 2.339 1.00 79.00 87 CYS A C 1
ATOM 709 O O . CYS A 1 87 ? -13.105 5.503 2.055 1.00 79.00 87 CYS A O 1
ATOM 711 N N . LEU A 1 88 ? -13.857 3.436 1.547 1.00 78.69 88 LEU A N 1
ATOM 712 C CA . LEU A 1 88 ? -13.079 3.303 0.313 1.00 78.69 88 LEU A CA 1
ATOM 713 C C . LEU A 1 88 ? -13.407 4.413 -0.694 1.00 78.69 88 LEU A C 1
ATOM 715 O O . LEU A 1 88 ? -12.507 4.909 -1.356 1.00 78.69 88 LEU A O 1
ATOM 719 N N . LEU A 1 89 ? -14.663 4.863 -0.771 1.00 77.31 89 LEU A N 1
ATOM 720 C CA . LEU A 1 89 ? -15.062 5.964 -1.654 1.00 77.31 89 LEU A CA 1
ATOM 721 C C . LEU A 1 89 ? -14.458 7.304 -1.215 1.00 77.31 89 LEU A C 1
ATOM 723 O O . LEU A 1 89 ? -13.986 8.073 -2.052 1.00 77.31 89 LEU A O 1
ATOM 727 N N . LEU A 1 90 ? -14.414 7.583 0.092 1.00 74.00 90 LEU A N 1
ATOM 728 C CA . LEU A 1 90 ? -13.760 8.790 0.613 1.00 74.00 90 LEU A CA 1
ATOM 729 C C . LEU A 1 90 ? -12.242 8.717 0.445 1.00 74.00 90 LEU A C 1
ATOM 731 O O . LEU A 1 90 ? -11.602 9.720 0.143 1.00 74.00 90 LEU A O 1
ATOM 735 N N . PHE A 1 91 ? -11.667 7.530 0.607 1.00 80.88 91 PHE A N 1
ATOM 736 C CA . PHE A 1 91 ? -10.259 7.289 0.342 1.00 80.88 91 PHE A CA 1
ATOM 737 C C . PHE A 1 91 ? -9.938 7.498 -1.143 1.00 80.88 91 PHE A C 1
ATOM 739 O O . PHE A 1 91 ? -9.071 8.303 -1.478 1.00 80.88 91 PHE A O 1
ATOM 746 N N . TYR A 1 92 ? -10.696 6.867 -2.041 1.00 77.62 92 TYR A N 1
ATOM 747 C CA . TYR A 1 92 ? -10.477 6.972 -3.478 1.00 77.62 92 TYR A CA 1
ATOM 748 C C . TYR A 1 92 ? -10.671 8.403 -3.980 1.00 77.62 92 TYR A C 1
ATOM 750 O O . TYR A 1 92 ? -9.829 8.940 -4.696 1.00 77.62 92 TYR A O 1
ATOM 758 N N . SER A 1 93 ? -11.733 9.073 -3.527 1.00 75.00 93 SER A N 1
ATOM 759 C CA . SER A 1 93 ? -12.016 10.456 -3.915 1.00 75.00 93 SER A CA 1
ATOM 760 C C . SER A 1 93 ? -10.997 11.470 -3.409 1.00 75.00 93 SER A C 1
ATOM 762 O O . SER A 1 93 ? -10.750 12.450 -4.102 1.00 75.00 93 SER A O 1
ATOM 764 N N . LYS A 1 94 ? -10.366 11.242 -2.253 1.00 72.88 94 LYS A N 1
ATOM 765 C CA . LYS A 1 94 ? -9.317 12.132 -1.732 1.00 72.88 94 LYS A CA 1
ATOM 766 C C . LYS A 1 94 ? -7.944 11.883 -2.347 1.00 72.88 94 LYS A C 1
ATOM 768 O O . LYS A 1 94 ? -7.116 12.789 -2.337 1.00 72.88 94 LYS A O 1
ATOM 773 N N . HIS A 1 95 ? -7.684 10.668 -2.824 1.00 72.38 95 HIS A N 1
ATOM 774 C CA . HIS A 1 95 ? -6.343 10.254 -3.236 1.00 72.38 95 HIS A CA 1
ATOM 775 C C . HIS A 1 95 ? -6.186 10.012 -4.746 1.00 72.38 95 HIS A C 1
ATOM 777 O O . HIS A 1 95 ? -5.057 10.082 -5.227 1.00 72.38 95 HIS A O 1
ATOM 783 N N . PHE A 1 96 ? -7.270 9.760 -5.494 1.00 72.31 96 PHE A N 1
ATOM 784 C CA . PHE A 1 96 ? -7.186 9.204 -6.855 1.00 72.31 96 PHE A CA 1
ATOM 785 C C . PHE A 1 96 ? -8.162 9.798 -7.900 1.00 72.31 96 PHE A C 1
ATOM 787 O O . PHE A 1 96 ? -8.084 9.420 -9.064 1.00 72.31 96 PHE A O 1
ATOM 794 N N . THR A 1 97 ? -9.057 10.739 -7.563 1.00 61.62 97 THR A N 1
ATOM 795 C CA . THR A 1 97 ? -9.995 11.357 -8.544 1.00 61.62 97 THR A CA 1
ATOM 796 C C . THR A 1 97 ? -9.361 12.400 -9.460 1.00 61.62 97 THR A C 1
ATOM 798 O O . THR A 1 97 ? -9.875 12.650 -10.546 1.00 61.62 97 THR A O 1
ATOM 801 N N . SER A 1 98 ? -8.224 12.980 -9.078 1.00 53.47 98 SER A N 1
ATOM 802 C CA . SER A 1 98 ? -7.413 13.802 -9.971 1.00 53.47 98 SER A CA 1
ATOM 803 C C . SER A 1 98 ? -6.050 13.145 -10.173 1.00 53.47 98 SER A C 1
ATOM 805 O O . SER A 1 98 ? -5.074 13.503 -9.514 1.00 53.47 98 SER A O 1
ATOM 807 N N . TRP A 1 99 ? -5.930 12.271 -11.171 1.00 58.69 99 TRP A N 1
ATOM 808 C CA . TRP A 1 99 ? -4.623 11.951 -11.770 1.00 58.69 99 TRP A CA 1
ATOM 809 C C . TRP A 1 99 ? -4.049 13.147 -12.574 1.00 58.69 99 TRP A C 1
ATOM 811 O O . TRP A 1 99 ? -3.221 12.985 -13.459 1.00 58.69 99 TRP A O 1
ATOM 821 N N . ASN A 1 100 ? -4.494 14.370 -12.259 1.00 48.12 100 ASN A N 1
ATOM 822 C CA . ASN A 1 100 ? -3.977 15.647 -12.727 1.00 48.12 100 ASN A CA 1
ATOM 823 C C . ASN A 1 100 ? -2.992 16.164 -11.677 1.00 48.12 100 ASN A C 1
ATOM 825 O O . ASN A 1 100 ? -3.443 16.497 -10.585 1.00 48.12 100 ASN A O 1
ATOM 829 N N . LEU A 1 101 ? -1.695 16.202 -12.020 1.00 46.41 101 LEU A N 1
ATOM 830 C CA . LEU A 1 101 ? -0.556 17.018 -11.527 1.00 46.41 101 LEU A CA 1
ATOM 831 C C . LEU A 1 101 ? -0.417 17.387 -10.027 1.00 46.41 101 LEU A C 1
ATOM 833 O O . LEU A 1 101 ? 0.694 17.418 -9.509 1.00 46.41 101 LEU A O 1
ATOM 837 N N . ASN A 1 102 ? -1.488 17.620 -9.281 1.00 43.34 102 ASN A N 1
ATOM 838 C CA . ASN A 1 102 ? -1.484 18.066 -7.894 1.00 43.34 102 ASN A CA 1
ATOM 839 C C . ASN A 1 102 ? -1.099 16.978 -6.879 1.00 43.34 102 ASN A C 1
ATOM 841 O O . ASN A 1 102 ? -0.573 17.321 -5.826 1.00 43.34 102 ASN A O 1
ATOM 845 N N . VAL A 1 103 ? -1.261 15.679 -7.164 1.00 47.78 103 VAL A N 1
ATOM 846 C CA . VAL A 1 103 ? -0.716 14.606 -6.293 1.00 47.78 103 VAL A CA 1
ATOM 847 C C . VAL A 1 103 ? 0.801 14.445 -6.482 1.00 47.78 103 VAL A C 1
ATOM 849 O O . VAL A 1 103 ? 1.507 14.137 -5.519 1.00 47.78 103 VAL A O 1
ATOM 852 N N . LEU A 1 104 ? 1.306 14.730 -7.689 1.00 44.72 104 LEU A N 1
ATOM 853 C CA . LEU A 1 104 ? 2.739 14.814 -8.001 1.00 44.72 104 LEU A CA 1
ATOM 854 C C . LEU A 1 104 ? 3.383 16.069 -7.382 1.00 44.72 104 LEU A C 1
ATOM 856 O O . LEU A 1 104 ? 4.515 15.997 -6.911 1.00 44.72 104 LEU A O 1
ATOM 860 N N . LEU A 1 105 ? 2.657 17.195 -7.325 1.00 43.09 105 LEU A N 1
ATOM 861 C CA . LEU A 1 105 ? 3.165 18.473 -6.804 1.00 43.09 105 LEU A CA 1
ATOM 862 C C . LEU A 1 105 ? 2.946 18.684 -5.294 1.00 43.09 105 LEU A C 1
ATOM 864 O O . LEU A 1 105 ? 3.791 19.295 -4.653 1.00 43.09 105 LEU A O 1
ATOM 868 N N . SER A 1 106 ? 1.882 18.152 -4.681 1.00 46.28 106 SER A N 1
ATOM 869 C CA . SER A 1 106 ? 1.679 18.243 -3.217 1.00 46.28 106 SER A CA 1
ATOM 870 C C . SER A 1 106 ? 2.519 17.242 -2.412 1.00 46.28 106 SER A C 1
ATOM 872 O O . SER A 1 106 ? 2.671 17.400 -1.203 1.00 46.28 106 SER A O 1
ATOM 874 N N . ASN A 1 107 ? 3.118 16.246 -3.076 1.00 46.56 107 ASN A N 1
ATOM 875 C CA . ASN A 1 107 ? 4.072 15.297 -2.495 1.00 46.56 107 ASN A CA 1
ATOM 876 C C . ASN A 1 107 ? 5.471 15.518 -3.081 1.00 46.56 107 ASN A C 1
ATOM 878 O O . ASN A 1 107 ? 6.083 14.579 -3.598 1.00 46.56 107 ASN A O 1
ATOM 882 N N . LEU A 1 108 ? 5.959 16.766 -3.024 1.00 42.72 108 LEU A N 1
ATOM 883 C CA . LEU A 1 108 ? 7.332 17.127 -3.382 1.00 42.72 108 LEU A CA 1
ATOM 884 C C . LEU A 1 108 ? 8.305 16.046 -2.893 1.00 42.72 108 LEU A C 1
ATOM 886 O O . LEU A 1 108 ? 8.268 15.624 -1.735 1.00 42.72 108 LEU A O 1
ATOM 890 N N . ARG A 1 109 ? 9.150 15.616 -3.833 1.00 44.22 109 ARG A N 1
ATOM 891 C CA . ARG A 1 109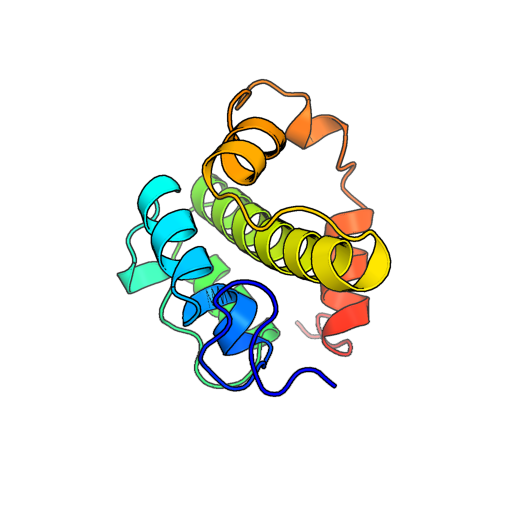 ? 10.066 14.461 -3.875 1.00 44.22 109 ARG A CA 1
ATOM 892 C C . ARG A 1 109 ? 10.817 14.068 -2.583 1.00 44.22 109 ARG A C 1
ATOM 894 O O . ARG A 1 109 ? 11.367 12.976 -2.554 1.00 44.22 109 ARG A O 1
ATOM 901 N N . CYS A 1 110 ? 10.823 14.868 -1.518 1.00 43.44 110 CYS A N 1
ATOM 902 C CA . CYS A 1 110 ? 11.503 14.568 -0.252 1.00 43.44 110 CYS A CA 1
ATOM 903 C C . CYS A 1 110 ? 10.695 13.702 0.733 1.00 43.44 110 CYS A C 1
ATOM 905 O O . CYS A 1 110 ? 11.285 12.871 1.417 1.00 43.44 110 CYS A O 1
ATOM 907 N N . PHE A 1 111 ? 9.364 13.827 0.826 1.00 42.34 111 PHE A N 1
ATOM 908 C CA . PHE A 1 111 ? 8.628 13.175 1.929 1.00 42.34 111 PHE A CA 1
ATOM 909 C C . PHE A 1 111 ? 8.349 11.678 1.722 1.00 42.34 111 PHE A C 1
ATOM 911 O O . PHE A 1 111 ? 8.333 10.923 2.693 1.00 42.34 111 PHE A O 1
ATOM 918 N N . LYS A 1 112 ? 8.181 11.213 0.474 1.00 51.53 112 LYS A N 1
ATOM 919 C CA . LYS A 1 112 ? 7.946 9.784 0.174 1.00 51.53 112 LYS A CA 1
ATOM 920 C C . LYS A 1 112 ? 9.159 8.900 0.501 1.00 51.53 112 LYS A C 1
ATOM 922 O O . LYS A 1 112 ? 8.981 7.793 0.999 1.00 51.53 112 LYS A O 1
ATOM 927 N N . TRP A 1 113 ? 10.378 9.400 0.286 1.00 49.06 113 TRP A N 1
ATOM 928 C CA . TRP A 1 113 ? 11.615 8.677 0.612 1.00 49.06 113 TRP A CA 1
ATOM 929 C C . TRP A 1 113 ? 11.932 8.709 2.100 1.00 49.06 113 TRP A C 1
ATOM 931 O O . TRP A 1 113 ? 12.287 7.678 2.658 1.00 49.06 113 TRP A O 1
ATOM 941 N N . VAL A 1 114 ? 11.719 9.850 2.759 1.00 45.56 114 VAL A N 1
ATOM 942 C CA . VAL A 1 114 ? 11.830 9.959 4.220 1.00 45.56 114 VAL A CA 1
ATOM 943 C C . VAL A 1 114 ? 10.870 8.982 4.904 1.00 45.56 114 VAL A C 1
ATOM 945 O O . VAL A 1 114 ? 11.235 8.366 5.893 1.00 45.56 114 VAL A O 1
ATOM 948 N N . TRP A 1 115 ? 9.684 8.750 4.339 1.00 54.72 115 TRP A N 1
ATOM 949 C CA . TRP A 1 115 ? 8.724 7.784 4.869 1.00 54.72 115 TRP A CA 1
ATOM 950 C C . TRP A 1 115 ? 9.166 6.315 4.708 1.00 54.72 115 TRP A C 1
ATOM 952 O O . TRP A 1 115 ? 9.062 5.548 5.662 1.00 54.72 115 TRP A O 1
ATOM 962 N N . I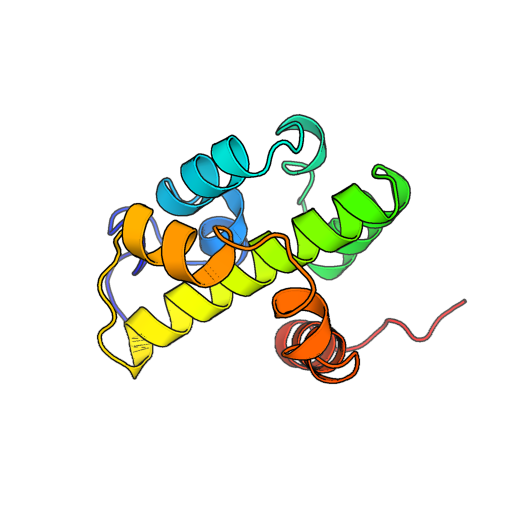LE A 1 116 ? 9.736 5.937 3.555 1.00 52.22 116 ILE A N 1
ATOM 963 C CA . ILE A 1 116 ? 10.365 4.614 3.354 1.00 52.22 116 ILE A CA 1
ATOM 964 C C . ILE A 1 116 ? 11.563 4.431 4.306 1.00 52.22 116 ILE A C 1
ATOM 966 O O . ILE A 1 116 ? 11.719 3.373 4.904 1.00 52.22 116 ILE A O 1
ATOM 970 N N . PHE A 1 117 ? 12.380 5.468 4.497 1.00 47.03 117 PHE A N 1
ATOM 971 C CA . PHE A 1 117 ? 13.542 5.427 5.390 1.00 47.03 117 PHE A CA 1
ATOM 972 C C . PHE A 1 117 ? 13.172 5.378 6.884 1.00 47.03 117 PHE A C 1
ATOM 974 O O . PHE A 1 117 ? 13.805 4.641 7.636 1.00 47.03 117 PHE A O 1
ATOM 981 N N . LEU A 1 118 ? 12.162 6.138 7.324 1.00 48.25 118 LEU A N 1
ATOM 982 C CA . LEU A 1 118 ? 11.766 6.245 8.736 1.00 48.25 118 LEU A CA 1
ATOM 983 C C . LEU A 1 118 ? 10.935 5.056 9.233 1.00 48.25 118 LEU A C 1
ATOM 985 O O . LEU A 1 118 ? 10.986 4.745 10.417 1.00 48.25 118 LEU A O 1
ATOM 989 N N . MET A 1 119 ? 10.175 4.394 8.358 1.00 48.28 119 MET A N 1
ATOM 990 C CA . MET A 1 119 ? 9.372 3.224 8.733 1.00 48.28 119 MET A CA 1
ATOM 991 C C . MET A 1 119 ? 10.141 1.898 8.646 1.00 48.28 119 MET A C 1
ATOM 993 O O . MET A 1 119 ? 9.748 0.949 9.320 1.00 48.28 119 MET A O 1
ATOM 997 N N . PHE A 1 120 ? 11.206 1.808 7.831 1.00 52.94 120 PHE A N 1
ATOM 998 C CA . PHE A 1 120 ? 11.799 0.514 7.450 1.00 52.94 120 PHE A CA 1
ATOM 999 C C . PHE A 1 120 ? 13.286 0.321 7.754 1.00 52.94 120 PHE A C 1
ATOM 1001 O O . PHE A 1 120 ? 13.804 -0.731 7.404 1.00 52.94 120 PHE A O 1
ATOM 1008 N N . GLY A 1 121 ? 13.947 1.256 8.450 1.00 41.41 121 GLY A N 1
ATOM 1009 C CA . GLY A 1 121 ? 15.322 1.075 8.934 1.00 41.41 121 GLY A CA 1
ATOM 1010 C C . GLY A 1 121 ? 16.340 1.036 7.790 1.00 41.41 121 GLY A C 1
ATOM 1011 O O . GLY A 1 121 ? 16.389 0.108 6.992 1.00 41.41 121 GLY A O 1
ATOM 1012 N N . GLY A 1 122 ? 17.144 2.089 7.669 1.00 48.94 122 GLY A N 1
ATOM 1013 C CA . GLY A 1 122 ? 17.962 2.316 6.484 1.00 48.94 122 GLY A CA 1
ATOM 1014 C C . GLY A 1 122 ? 18.897 1.160 6.116 1.00 48.94 122 GLY A C 1
ATOM 1015 O O . GLY A 1 122 ? 19.756 0.778 6.899 1.00 48.94 122 GLY A O 1
ATOM 1016 N N . ASN A 1 123 ? 18.789 0.700 4.869 1.00 41.03 123 ASN A N 1
ATOM 1017 C CA . ASN A 1 123 ? 19.950 0.436 4.026 1.00 41.03 123 ASN A CA 1
ATOM 1018 C C . ASN A 1 123 ? 19.553 0.465 2.536 1.00 41.03 123 ASN A C 1
ATOM 1020 O O . ASN A 1 123 ? 19.390 -0.558 1.879 1.00 41.03 123 ASN A O 1
ATOM 1024 N N . LEU A 1 124 ? 19.348 1.670 1.999 1.00 42.50 124 LEU A N 1
ATOM 1025 C CA . LEU A 1 124 ? 19.408 1.919 0.549 1.00 42.50 124 LEU A CA 1
ATOM 1026 C C . LEU A 1 124 ? 20.745 2.585 0.174 1.00 42.50 124 LEU A C 1
ATOM 1028 O O . LEU A 1 124 ? 20.821 3.327 -0.800 1.00 42.50 124 LEU A O 1
ATOM 1032 N N . GLY A 1 125 ? 21.787 2.344 0.975 1.00 41.34 125 GLY A N 1
ATOM 1033 C CA . GLY A 1 125 ? 23.155 2.790 0.733 1.00 41.34 125 GLY A CA 1
ATOM 1034 C C . GLY A 1 125 ? 24.069 1.582 0.580 1.00 41.34 125 GLY A C 1
ATOM 1035 O O . GLY A 1 125 ? 24.749 1.198 1.523 1.00 41.34 125 GLY A O 1
ATOM 1036 N N . GLY A 1 126 ? 24.073 0.971 -0.601 1.00 40.81 126 GLY A N 1
ATOM 1037 C CA . GLY A 1 126 ? 24.967 -0.140 -0.895 1.00 40.81 126 GLY A CA 1
ATOM 1038 C C . GLY A 1 126 ? 24.776 -0.672 -2.306 1.00 40.81 126 GLY A C 1
ATOM 1039 O O . GLY A 1 126 ? 23.952 -1.561 -2.498 1.00 40.81 126 GLY A O 1
ATOM 1040 N N . MET A 1 127 ? 25.611 -0.143 -3.210 1.00 31.98 127 MET A N 1
ATOM 1041 C CA . MET A 1 127 ? 25.825 -0.474 -4.633 1.00 31.98 127 MET A CA 1
ATOM 1042 C C . MET A 1 127 ? 24.980 0.300 -5.646 1.00 31.98 127 MET A C 1
ATOM 1044 O O . MET A 1 127 ? 23.753 0.080 -5.734 1.00 31.98 127 MET A O 1
#

Organism: NCBI:txid300844

Radius of gyration: 14.45 Å; chains: 1; bounding box: 41×31×36 Å

Secondary structure (DSSP, 8-state):
--SS-TTTSSSPP-HHIIIIISHHHHHHHHTTTS-HHHH---SS-HHHHHHHHHHHS-HHHHHHHHHHHHHHHHHHHHHHHH-----HHHHHHHHTS--SSHHHHHT-TTHHHHHHHHHH-------